Protein AF-A0A1D7QRP4-F1 (afdb_monomer_lite)

Secondary structure (DSSP, 8-state):
----HHHHHHHHHHHHHHHHHHHHH-S-HHHHHHHHHHHHHH-TTTHHHHHHHHHHHHHH-HHHHHHHHHHHHHTT--SHHHHHHHHHHHHHHHHHHHHHHHHHHHHHHHHTT-------S---S-S-----

Structure (mmCIF, N/CA/C/O backbone):
data_AF-A0A1D7QRP4-F1
#
_entry.id   AF-A0A1D7QRP4-F1
#
loop_
_atom_site.group_PDB
_atom_site.id
_atom_site.type_symbol
_atom_site.label_atom_id
_atom_site.label_alt_id
_atom_site.label_comp_id
_atom_site.label_asym_id
_atom_site.label_entity_id
_atom_site.label_seq_id
_atom_site.pdbx_PDB_ins_code
_atom_site.Cartn_x
_atom_site.Cartn_y
_atom_site.Cartn_z
_atom_site.occupancy
_atom_site.B_iso_or_equiv
_atom_site.auth_seq_id
_atom_site.auth_comp_id
_atom_site.auth_asym_id
_atom_site.auth_atom_id
_atom_site.pdbx_PDB_model_num
ATOM 1 N N . MET A 1 1 ? 16.173 10.471 -30.739 1.00 37.78 1 MET A N 1
ATOM 2 C CA . MET A 1 1 ? 16.183 10.363 -29.263 1.00 37.78 1 MET A CA 1
ATOM 3 C C . MET A 1 1 ? 17.217 9.322 -28.869 1.00 37.78 1 MET A C 1
ATOM 5 O O . MET A 1 1 ? 16.931 8.134 -28.926 1.00 37.78 1 MET A O 1
ATOM 9 N N . VAL A 1 2 ? 18.435 9.760 -28.558 1.00 44.88 2 VAL A N 1
ATOM 10 C CA . VAL A 1 2 ? 19.474 8.893 -27.989 1.00 44.88 2 VAL A CA 1
ATOM 11 C C . VAL A 1 2 ? 19.170 8.751 -26.503 1.00 44.88 2 VAL A C 1
ATOM 13 O O . VAL A 1 2 ? 19.207 9.725 -25.760 1.00 44.88 2 VAL A O 1
ATOM 16 N N . ILE A 1 3 ? 18.743 7.559 -26.096 1.00 52.41 3 ILE A N 1
ATOM 17 C CA . ILE A 1 3 ? 18.553 7.229 -24.685 1.00 52.41 3 ILE A CA 1
ATOM 18 C C . ILE A 1 3 ? 19.938 6.850 -24.169 1.00 52.41 3 ILE A C 1
ATOM 20 O O . ILE A 1 3 ? 20.453 5.792 -24.525 1.00 52.41 3 ILE A O 1
ATOM 24 N N . ASP A 1 4 ? 20.537 7.736 -23.381 1.00 53.53 4 ASP A N 1
ATOM 25 C CA . ASP A 1 4 ? 21.878 7.562 -22.832 1.00 53.5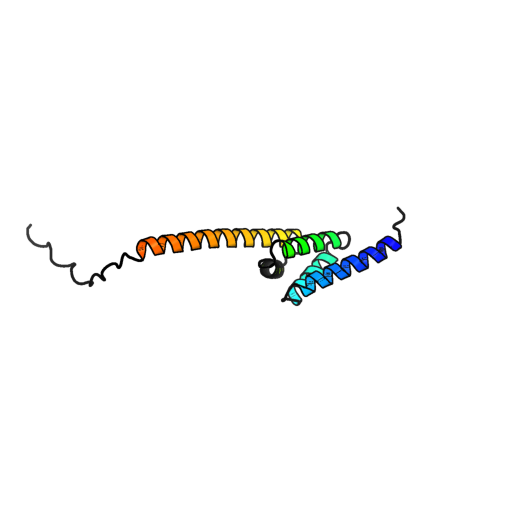3 4 ASP A CA 1
ATOM 26 C C . ASP A 1 4 ? 21.979 6.260 -22.005 1.00 53.53 4 ASP A C 1
ATOM 28 O O . ASP A 1 4 ? 21.134 6.017 -21.130 1.00 53.53 4 ASP A O 1
ATOM 32 N N . PRO A 1 5 ? 22.977 5.393 -22.255 1.00 56.97 5 PRO A N 1
ATOM 33 C CA . PRO A 1 5 ? 23.137 4.130 -21.534 1.00 56.97 5 PRO A CA 1
ATOM 34 C C . PRO A 1 5 ? 23.405 4.336 -20.034 1.00 56.97 5 PRO A C 1
ATOM 36 O O . PRO A 1 5 ? 22.960 3.521 -19.223 1.00 56.97 5 PRO A O 1
ATOM 39 N N . ASP A 1 6 ? 24.021 5.457 -19.649 1.00 57.16 6 ASP A N 1
ATOM 40 C CA . ASP A 1 6 ? 24.245 5.841 -18.248 1.00 57.16 6 ASP A CA 1
ATOM 41 C C . ASP A 1 6 ? 22.921 6.028 -17.481 1.00 57.16 6 ASP A C 1
ATOM 43 O O . ASP A 1 6 ? 22.737 5.558 -16.351 1.00 57.16 6 ASP A O 1
ATOM 47 N N . HIS A 1 7 ? 21.919 6.595 -18.159 1.00 55.47 7 HIS A N 1
ATOM 48 C CA . HIS A 1 7 ? 20.591 6.806 -17.594 1.00 55.47 7 HIS A CA 1
ATOM 49 C C . HIS A 1 7 ? 19.894 5.484 -17.246 1.00 55.47 7 HIS A C 1
ATOM 51 O O . HIS A 1 7 ? 19.147 5.411 -16.269 1.00 55.47 7 HIS A O 1
ATOM 57 N N . ARG A 1 8 ? 20.154 4.414 -18.010 1.00 57.66 8 ARG A N 1
ATOM 58 C CA . ARG A 1 8 ? 19.586 3.082 -17.751 1.00 57.66 8 ARG A CA 1
ATOM 59 C C . ARG A 1 8 ? 20.194 2.416 -16.517 1.00 57.66 8 ARG A C 1
ATOM 61 O O . ARG A 1 8 ? 19.459 1.756 -15.783 1.00 57.66 8 ARG A O 1
ATOM 68 N N . ILE A 1 9 ? 21.492 2.592 -16.273 1.00 61.69 9 ILE A N 1
ATOM 69 C CA . ILE A 1 9 ? 22.190 1.980 -15.130 1.00 61.69 9 ILE A CA 1
ATOM 70 C C . ILE A 1 9 ? 21.735 2.643 -13.826 1.00 61.69 9 ILE A C 1
ATOM 72 O O . ILE A 1 9 ? 21.286 1.962 -12.902 1.00 61.69 9 ILE A O 1
ATOM 76 N N . LYS A 1 10 ? 21.720 3.980 -13.787 1.00 61.47 10 LYS A N 1
ATOM 77 C CA . LYS A 1 10 ? 21.300 4.749 -12.605 1.00 61.47 10 LYS A CA 1
ATOM 78 C C . LYS A 1 10 ? 19.847 4.482 -12.204 1.00 61.47 10 LYS A C 1
ATOM 80 O O . LYS A 1 10 ? 19.522 4.479 -11.015 1.00 61.47 10 LYS A O 1
ATOM 85 N N . ASN A 1 11 ? 18.963 4.249 -13.177 1.00 62.47 11 ASN A N 1
ATOM 86 C CA . ASN A 1 11 ? 17.553 3.975 -12.899 1.00 62.47 11 ASN A CA 1
ATOM 87 C C . ASN A 1 11 ? 17.330 2.572 -12.312 1.00 62.47 11 ASN A C 1
ATOM 89 O O . ASN A 1 11 ? 16.445 2.407 -11.474 1.00 62.47 11 ASN A O 1
ATOM 93 N N . ARG A 1 12 ? 18.151 1.577 -12.689 1.00 68.69 12 ARG A N 1
ATOM 94 C CA . ARG A 1 12 ? 18.086 0.231 -12.095 1.00 68.69 12 ARG A CA 1
ATOM 95 C C . ARG A 1 12 ? 18.494 0.237 -10.626 1.00 68.69 12 ARG A C 1
ATOM 97 O O . ARG A 1 12 ? 17.744 -0.291 -9.817 1.00 68.69 12 ARG A O 1
ATOM 104 N N . SER A 1 13 ? 19.602 0.890 -10.268 1.00 76.31 13 SER A N 1
ATOM 105 C CA . SER A 1 13 ? 20.054 0.958 -8.868 1.00 76.31 13 SER A CA 1
ATOM 106 C C . SER A 1 13 ? 19.069 1.705 -7.963 1.00 76.31 13 SER A C 1
ATOM 108 O O . SER A 1 13 ? 18.863 1.314 -6.820 1.00 76.31 13 SER A O 1
ATOM 110 N N . LYS A 1 14 ? 18.412 2.756 -8.475 1.00 80.56 14 LYS A N 1
ATOM 111 C CA . LYS A 1 14 ? 17.361 3.472 -7.732 1.00 80.56 14 LYS A CA 1
ATOM 112 C C . LYS A 1 14 ? 16.106 2.630 -7.527 1.00 80.56 14 LYS A C 1
ATOM 114 O O . LYS A 1 14 ? 15.527 2.670 -6.448 1.00 80.56 14 LYS A O 1
ATOM 119 N N . ARG A 1 15 ? 15.677 1.900 -8.562 1.00 86.75 15 ARG A N 1
ATOM 120 C CA . ARG A 1 15 ? 14.540 0.977 -8.471 1.00 86.75 15 ARG A CA 1
ATOM 121 C C . ARG A 1 15 ? 14.800 -0.085 -7.413 1.00 86.75 15 ARG A C 1
ATOM 123 O O . ARG A 1 15 ? 13.960 -0.286 -6.554 1.00 86.75 15 ARG A O 1
ATOM 130 N N . ASP A 1 16 ? 15.958 -0.728 -7.497 1.00 87.06 16 ASP A N 1
ATOM 131 C CA . ASP A 1 16 ? 16.343 -1.829 -6.617 1.00 87.06 16 ASP A CA 1
ATOM 132 C C . ASP A 1 16 ? 16.411 -1.382 -5.150 1.00 8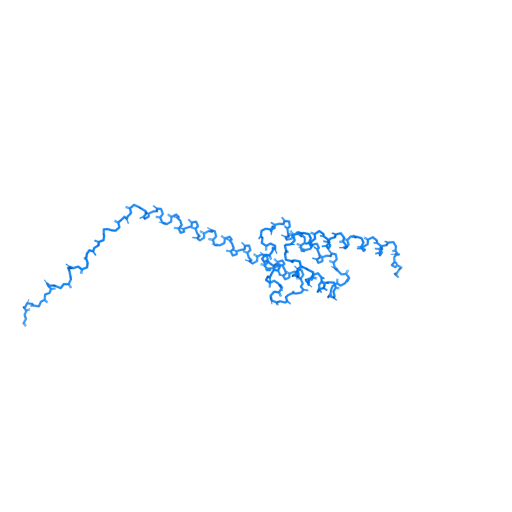7.06 16 ASP A C 1
ATOM 134 O O . ASP A 1 16 ? 15.837 -2.024 -4.277 1.00 87.06 16 ASP A O 1
ATOM 138 N N . GLY A 1 17 ? 16.990 -0.201 -4.899 1.00 89.62 17 GLY A N 1
ATOM 139 C CA . GLY A 1 17 ? 16.987 0.409 -3.570 1.00 89.62 17 GLY A CA 1
ATOM 140 C C . GLY A 1 17 ? 15.575 0.663 -3.034 1.00 89.62 17 GLY A C 1
ATOM 141 O O . GLY A 1 17 ? 15.288 0.304 -1.897 1.00 89.62 17 GLY A O 1
ATOM 142 N N . LEU A 1 18 ? 14.677 1.216 -3.859 1.00 90.38 18 LEU A N 1
ATOM 143 C CA . LEU A 1 18 ? 13.285 1.448 -3.459 1.00 90.38 18 LEU A CA 1
ATOM 144 C C . LEU A 1 18 ? 12.535 0.145 -3.181 1.00 90.38 18 LEU A C 1
ATOM 146 O O . LEU A 1 18 ? 11.812 0.078 -2.197 1.00 90.38 18 LEU A O 1
ATOM 150 N N . ILE A 1 19 ? 12.702 -0.872 -4.031 1.00 91.50 19 ILE A N 1
ATOM 151 C CA . ILE A 1 19 ? 12.091 -2.192 -3.832 1.00 91.50 19 ILE A CA 1
ATOM 152 C C . ILE A 1 19 ? 12.542 -2.760 -2.492 1.00 91.50 19 ILE A C 1
ATOM 154 O O . ILE A 1 19 ? 11.698 -3.112 -1.681 1.00 91.50 19 ILE A O 1
ATOM 158 N N . ARG A 1 20 ? 13.849 -2.748 -2.217 1.00 91.50 20 ARG A N 1
ATOM 159 C CA . ARG A 1 20 ? 14.392 -3.289 -0.973 1.00 91.50 20 ARG A CA 1
ATOM 160 C C . ARG A 1 20 ? 13.897 -2.543 0.266 1.00 91.50 20 ARG A C 1
ATOM 162 O O . ARG A 1 20 ? 13.556 -3.190 1.245 1.00 91.50 20 ARG A O 1
ATOM 169 N N . GLU A 1 21 ? 13.836 -1.211 0.231 1.00 92.00 21 GLU A N 1
ATOM 170 C CA . GLU A 1 21 ? 13.265 -0.415 1.332 1.00 92.00 21 GLU A CA 1
ATOM 171 C C . GLU A 1 21 ? 11.781 -0.734 1.562 1.00 92.00 21 GLU A C 1
ATOM 173 O O . GLU A 1 21 ? 11.332 -0.822 2.702 1.00 92.00 21 GLU A O 1
ATOM 178 N N . ILE A 1 22 ? 11.018 -0.895 0.478 1.00 92.06 22 ILE A N 1
ATOM 179 C CA . ILE A 1 22 ? 9.594 -1.229 0.543 1.00 92.06 22 ILE A CA 1
ATOM 180 C C . ILE A 1 22 ? 9.420 -2.633 1.113 1.00 92.06 22 ILE A C 1
ATOM 182 O O . ILE A 1 22 ? 8.674 -2.806 2.069 1.00 92.06 22 ILE A O 1
ATOM 186 N N . GLU A 1 23 ? 10.135 -3.620 0.581 1.00 92.88 23 GLU A N 1
ATOM 187 C CA . GLU A 1 23 ? 10.079 -4.993 1.070 1.00 92.88 23 GLU A CA 1
ATOM 188 C C . GLU A 1 23 ? 10.504 -5.098 2.529 1.00 92.88 23 GLU A C 1
ATOM 190 O O . GLU A 1 23 ? 9.859 -5.834 3.260 1.00 92.88 23 GLU A O 1
ATOM 195 N N . ASP A 1 24 ? 11.539 -4.379 2.974 1.00 91.75 24 ASP A N 1
ATOM 196 C CA . ASP A 1 24 ? 12.027 -4.413 4.360 1.00 91.75 24 ASP A CA 1
ATOM 197 C C . ASP A 1 24 ? 10.973 -3.930 5.365 1.00 91.75 24 ASP A C 1
ATOM 199 O O . ASP A 1 24 ? 10.759 -4.585 6.383 1.00 91.75 24 ASP A O 1
ATOM 203 N N . PHE A 1 25 ? 10.251 -2.861 5.024 1.00 92.06 25 PHE A N 1
ATOM 204 C CA . PHE A 1 25 ? 9.229 -2.258 5.877 1.00 92.06 25 PHE A CA 1
ATOM 205 C C . PHE A 1 25 ? 8.037 -3.181 6.170 1.00 92.06 25 PHE A C 1
ATOM 207 O O . PHE A 1 25 ? 7.511 -3.154 7.280 1.00 92.06 25 PHE A O 1
ATOM 214 N N . PHE A 1 26 ? 7.583 -3.975 5.195 1.00 91.94 26 PHE A N 1
ATOM 215 C CA . PHE A 1 26 ? 6.404 -4.830 5.375 1.00 91.94 26 PHE A CA 1
ATOM 216 C C . PHE A 1 26 ? 6.759 -6.163 6.022 1.00 91.94 26 PHE A C 1
ATOM 218 O O . PHE A 1 26 ? 7.727 -6.816 5.630 1.00 91.94 26 PHE A O 1
ATOM 225 N N . SER A 1 27 ? 5.930 -6.626 6.956 1.00 91.38 27 SER A N 1
ATOM 226 C CA . SER A 1 27 ? 6.089 -7.960 7.545 1.00 91.38 27 SER A CA 1
ATOM 227 C C . SER A 1 27 ? 5.657 -9.050 6.562 1.00 91.38 27 SER A C 1
ATOM 229 O O . SER A 1 27 ? 6.296 -10.097 6.456 1.00 91.38 27 SER A O 1
ATOM 231 N N . ASP A 1 28 ? 4.591 -8.784 5.804 1.00 90.62 28 ASP A N 1
ATOM 232 C CA . ASP A 1 28 ? 4.019 -9.712 4.830 1.00 90.62 28 ASP A CA 1
ATOM 233 C C . ASP A 1 28 ? 4.801 -9.682 3.505 1.00 90.62 28 ASP A C 1
ATOM 235 O O . ASP A 1 28 ? 4.463 -8.971 2.552 1.00 90.62 28 ASP A O 1
ATOM 239 N N . LYS A 1 29 ? 5.907 -10.440 3.475 1.00 91.56 29 LYS A N 1
ATOM 240 C CA . LYS A 1 29 ? 6.814 -10.500 2.318 1.00 91.56 29 LYS A CA 1
ATOM 241 C C . LYS A 1 29 ? 6.122 -11.039 1.059 1.00 91.56 29 LYS A C 1
ATOM 243 O O . LYS A 1 29 ? 6.424 -10.589 -0.040 1.00 91.56 29 LYS A O 1
ATOM 248 N N . GLU A 1 30 ? 5.163 -11.956 1.195 1.00 92.19 30 GLU A N 1
ATOM 249 C CA . GLU A 1 30 ? 4.431 -12.496 0.044 1.00 92.19 30 GLU A CA 1
ATOM 250 C C . GLU A 1 30 ? 3.582 -11.411 -0.632 1.00 92.19 30 GLU A C 1
ATOM 252 O O . GLU A 1 30 ? 3.685 -11.210 -1.848 1.00 92.19 30 GLU A O 1
ATOM 257 N N . ALA A 1 31 ? 2.787 -10.673 0.150 1.00 91.38 31 ALA A N 1
ATOM 258 C CA . ALA A 1 31 ? 1.917 -9.631 -0.380 1.00 91.38 31 ALA A CA 1
ATOM 259 C C . ALA A 1 31 ? 2.712 -8.494 -1.041 1.00 91.38 31 ALA A C 1
ATOM 261 O O . ALA A 1 31 ? 2.363 -8.058 -2.145 1.00 91.38 31 ALA A O 1
ATOM 262 N N . VAL A 1 32 ? 3.804 -8.037 -0.413 1.00 93.69 32 VAL A N 1
ATOM 263 C CA . VAL A 1 32 ? 4.638 -6.955 -0.966 1.00 93.69 32 VAL A CA 1
ATOM 264 C C . VAL A 1 32 ? 5.357 -7.396 -2.237 1.00 93.69 32 VAL A C 1
ATOM 266 O O . VAL A 1 32 ? 5.290 -6.684 -3.242 1.00 93.69 32 VAL A O 1
ATOM 269 N N . THR A 1 33 ? 5.969 -8.584 -2.256 1.00 93.62 33 THR A N 1
ATOM 270 C CA . THR A 1 33 ? 6.656 -9.085 -3.450 1.00 93.62 33 THR A CA 1
ATOM 271 C C . THR A 1 33 ? 5.656 -9.299 -4.588 1.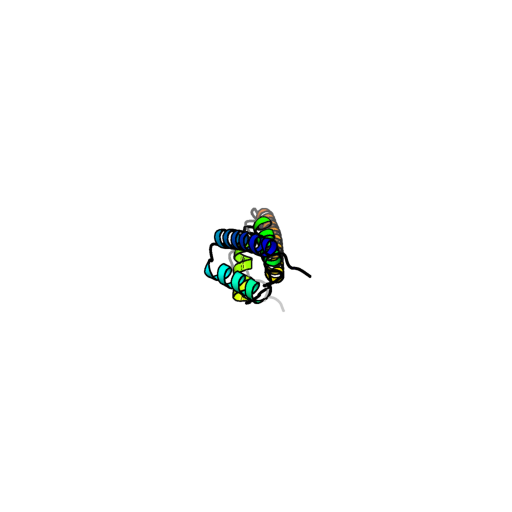00 93.62 33 THR A C 1
ATOM 273 O O . THR A 1 33 ? 5.933 -8.909 -5.726 1.00 93.62 33 THR A O 1
ATOM 276 N N . TRP A 1 34 ? 4.461 -9.840 -4.315 1.00 94.62 34 TRP A N 1
ATOM 277 C CA . TRP A 1 34 ? 3.398 -9.952 -5.321 1.00 94.62 34 TRP A CA 1
ATOM 278 C C . TRP A 1 34 ? 3.018 -8.584 -5.896 1.00 94.62 34 TRP A C 1
ATOM 280 O O . TRP A 1 34 ? 2.947 -8.422 -7.118 1.00 94.62 34 TRP A O 1
ATOM 290 N N . PHE A 1 35 ? 2.808 -7.590 -5.032 1.00 93.56 35 PHE A N 1
ATOM 291 C CA . PHE A 1 35 ? 2.372 -6.263 -5.449 1.00 93.56 35 PHE A CA 1
ATOM 292 C C . PHE A 1 35 ? 3.443 -5.549 -6.281 1.00 93.56 35 PHE A C 1
ATOM 294 O O . PHE A 1 35 ? 3.137 -5.029 -7.355 1.00 93.56 35 PHE A O 1
ATOM 301 N N . ILE A 1 36 ? 4.712 -5.607 -5.864 1.00 92.81 36 ILE A N 1
ATOM 302 C CA . ILE A 1 36 ? 5.842 -5.054 -6.625 1.00 92.81 36 ILE A CA 1
ATOM 303 C C . ILE A 1 36 ? 5.933 -5.710 -8.005 1.00 92.81 36 ILE A C 1
ATOM 305 O O . ILE A 1 36 ? 6.002 -4.999 -9.007 1.00 92.81 36 ILE A O 1
ATOM 309 N N . ASN A 1 37 ? 5.831 -7.041 -8.091 1.00 92.62 37 ASN A N 1
ATOM 310 C CA . ASN A 1 37 ? 5.834 -7.748 -9.375 1.00 92.62 37 ASN A CA 1
ATOM 311 C C . ASN A 1 37 ? 4.685 -7.293 -10.290 1.00 92.62 37 ASN A C 1
ATOM 313 O O . ASN A 1 37 ? 4.875 -7.117 -11.497 1.00 92.62 37 ASN A O 1
ATOM 317 N N . LYS A 1 38 ? 3.489 -7.057 -9.735 1.00 93.31 38 LYS A N 1
ATOM 318 C CA . LYS A 1 38 ? 2.356 -6.519 -10.503 1.00 93.31 38 LYS A CA 1
ATOM 319 C C . LYS A 1 38 ? 2.613 -5.098 -10.995 1.00 93.31 38 LYS A C 1
ATOM 321 O O . LYS A 1 38 ? 2.314 -4.809 -12.156 1.00 93.31 38 LYS A O 1
ATOM 326 N N . LEU A 1 39 ? 3.203 -4.238 -10.167 1.00 91.31 39 LEU A N 1
ATOM 327 C CA . LEU A 1 39 ? 3.582 -2.885 -10.569 1.00 91.31 39 LEU A CA 1
ATOM 328 C C . LEU A 1 39 ? 4.664 -2.898 -11.654 1.00 91.31 39 LEU A C 1
ATOM 330 O O . LEU A 1 39 ? 4.559 -2.139 -12.614 1.00 91.31 39 LEU A O 1
ATOM 334 N N . GLU A 1 40 ? 5.669 -3.771 -11.553 1.00 89.88 40 GLU A N 1
ATOM 335 C CA . GLU A 1 40 ? 6.720 -3.901 -12.569 1.00 89.88 40 GLU A CA 1
ATOM 336 C C . GLU A 1 40 ? 6.160 -4.372 -13.912 1.00 89.88 40 GLU A C 1
ATOM 338 O O . GLU A 1 40 ? 6.486 -3.796 -14.955 1.00 89.88 40 GLU A O 1
ATOM 343 N N . ALA A 1 41 ? 5.281 -5.377 -13.888 1.00 89.62 41 ALA A N 1
ATOM 344 C CA . ALA A 1 41 ? 4.653 -5.916 -15.088 1.00 89.62 41 ALA A CA 1
ATOM 345 C C . ALA A 1 41 ? 3.748 -4.883 -15.778 1.00 89.62 41 ALA A C 1
ATOM 347 O O . ALA A 1 41 ? 3.755 -4.770 -17.004 1.00 89.62 41 ALA A O 1
ATOM 348 N N . ARG A 1 42 ? 2.978 -4.111 -15.000 1.00 89.12 42 ARG A N 1
ATOM 349 C CA . ARG A 1 42 ? 1.996 -3.155 -15.531 1.00 89.12 42 ARG A CA 1
ATOM 350 C C . ARG A 1 42 ? 2.603 -1.799 -15.888 1.00 89.12 42 ARG A C 1
ATOM 352 O O . ARG A 1 42 ? 2.215 -1.195 -16.885 1.00 89.12 42 ARG A O 1
ATOM 359 N N . TYR A 1 43 ? 3.562 -1.326 -15.096 1.00 88.44 43 TYR A N 1
ATOM 360 C CA . TYR A 1 43 ? 4.113 0.028 -15.166 1.00 88.44 43 TYR A CA 1
ATOM 361 C C . TYR A 1 43 ? 5.639 0.042 -15.301 1.00 88.44 43 TYR A C 1
ATOM 363 O O . TYR A 1 43 ? 6.296 0.903 -14.727 1.00 88.44 43 TYR A O 1
ATOM 371 N N . SER A 1 44 ? 6.234 -0.842 -16.107 1.00 83.50 44 SER A N 1
ATOM 372 C CA . SER A 1 44 ? 7.700 -0.933 -16.272 1.00 83.50 44 SER A CA 1
ATOM 373 C C . SER A 1 44 ? 8.401 0.417 -16.544 1.00 83.50 44 SER A C 1
ATOM 375 O O . SER A 1 44 ? 9.463 0.698 -15.990 1.00 83.50 44 SER A O 1
ATOM 377 N N . ARG A 1 45 ? 7.783 1.314 -17.334 1.00 85.19 45 ARG A N 1
ATOM 378 C CA . ARG A 1 45 ? 8.315 2.668 -17.607 1.00 85.19 45 ARG A CA 1
ATOM 379 C C . ARG A 1 45 ? 8.202 3.625 -16.410 1.00 85.19 45 ARG A C 1
ATOM 381 O O . ARG A 1 45 ? 9.056 4.494 -16.256 1.00 85.19 45 ARG A O 1
ATOM 388 N N . TYR A 1 46 ? 7.163 3.478 -15.592 1.00 88.94 46 TYR A N 1
ATOM 389 C CA . TYR A 1 46 ? 6.815 4.386 -14.491 1.00 88.94 46 TYR A CA 1
ATOM 390 C C . TYR A 1 46 ? 6.981 3.735 -13.112 1.00 88.94 46 TYR A C 1
ATOM 392 O O . TYR A 1 46 ? 6.477 4.249 -12.120 1.00 88.94 46 TYR A O 1
ATOM 400 N N . ILE A 1 47 ? 7.717 2.624 -13.026 1.00 89.88 47 ILE A N 1
ATOM 401 C CA . ILE A 1 47 ? 7.848 1.843 -11.795 1.00 89.88 47 ILE A CA 1
ATOM 402 C C . ILE A 1 47 ? 8.402 2.679 -10.640 1.00 89.88 47 ILE A C 1
ATOM 404 O O . ILE A 1 47 ? 7.888 2.616 -9.534 1.00 89.88 47 ILE A O 1
ATOM 408 N N . ILE A 1 48 ? 9.388 3.540 -10.905 1.00 89.88 48 ILE A N 1
ATOM 409 C CA . ILE A 1 48 ? 9.958 4.440 -9.892 1.00 89.88 48 ILE A CA 1
ATOM 410 C C . ILE A 1 48 ? 8.891 5.363 -9.295 1.00 89.88 48 ILE A C 1
ATOM 412 O O . ILE A 1 48 ? 8.918 5.631 -8.099 1.00 89.88 48 ILE A O 1
ATOM 416 N N . ASP A 1 49 ? 7.972 5.865 -10.119 1.00 91.06 49 ASP A N 1
ATOM 417 C CA . ASP A 1 49 ? 6.880 6.725 -9.664 1.00 91.06 49 ASP A CA 1
ATOM 418 C C . ASP A 1 49 ? 5.882 5.934 -8.807 1.00 91.06 49 ASP A C 1
ATOM 420 O O . ASP A 1 49 ? 5.566 6.346 -7.693 1.00 91.06 49 ASP A O 1
ATOM 424 N N . GLN A 1 50 ? 5.499 4.735 -9.253 1.00 93.44 50 GLN A N 1
ATOM 425 C CA . GLN A 1 50 ? 4.613 3.850 -8.491 1.00 93.44 50 GLN A CA 1
ATOM 426 C C . GLN A 1 50 ? 5.205 3.472 -7.123 1.00 93.44 50 GLN A C 1
ATOM 428 O O . GLN A 1 50 ? 4.529 3.590 -6.102 1.00 93.44 50 GLN A O 1
ATOM 433 N N . LEU A 1 51 ? 6.487 3.099 -7.073 1.00 92.38 51 LEU A N 1
ATOM 434 C CA . LEU A 1 51 ? 7.182 2.784 -5.820 1.00 92.38 51 LEU A CA 1
ATOM 435 C C . LEU A 1 51 ? 7.282 4.011 -4.902 1.00 92.38 51 LEU A C 1
ATOM 437 O O . LEU A 1 51 ? 7.139 3.887 -3.689 1.00 92.38 51 LEU A O 1
ATOM 441 N N . LYS A 1 52 ? 7.476 5.215 -5.456 1.00 93.00 52 LYS A N 1
ATOM 442 C CA . LYS A 1 52 ? 7.479 6.456 -4.667 1.00 93.00 52 LYS A CA 1
ATOM 443 C C . LYS A 1 52 ? 6.122 6.762 -4.048 1.00 93.00 52 LYS A C 1
ATOM 445 O O . LYS A 1 52 ? 6.091 7.191 -2.900 1.00 93.00 52 LYS A O 1
ATOM 450 N N . VAL A 1 53 ? 5.025 6.552 -4.777 1.00 93.25 53 VAL A N 1
ATOM 451 C CA . VAL A 1 53 ? 3.668 6.707 -4.225 1.00 93.25 53 VAL A CA 1
ATOM 452 C C . VAL A 1 53 ? 3.479 5.763 -3.040 1.00 93.25 53 VAL A C 1
ATOM 454 O O . VAL A 1 53 ? 3.022 6.191 -1.984 1.00 93.25 53 VAL A O 1
ATOM 457 N N . MET A 1 54 ? 3.916 4.512 -3.187 1.00 92.94 54 MET A N 1
ATOM 458 C CA . MET A 1 54 ? 3.864 3.512 -2.124 1.00 92.94 54 MET A CA 1
ATOM 459 C C . MET A 1 54 ? 4.689 3.940 -0.899 1.00 92.94 54 MET A C 1
ATOM 461 O O . MET A 1 54 ? 4.159 4.019 0.209 1.00 92.94 54 MET A O 1
ATOM 465 N N . LYS A 1 55 ? 5.952 4.333 -1.118 1.00 93.12 55 LYS A N 1
ATOM 466 C CA . LYS A 1 55 ? 6.859 4.836 -0.076 1.00 93.12 55 LYS A CA 1
ATOM 467 C C . LYS A 1 55 ? 6.289 6.050 0.654 1.00 93.12 55 LYS A C 1
ATOM 469 O O . LYS A 1 55 ? 6.440 6.170 1.864 1.00 93.12 55 LYS A O 1
ATOM 474 N N . ARG A 1 56 ? 5.622 6.950 -0.067 1.00 93.12 56 ARG A N 1
ATOM 475 C CA . ARG A 1 56 ? 5.009 8.143 0.517 1.00 93.12 56 ARG A CA 1
ATOM 476 C C . ARG A 1 56 ? 3.936 7.771 1.545 1.00 93.12 56 ARG A C 1
ATOM 478 O O . ARG A 1 56 ? 3.990 8.262 2.664 1.00 93.12 56 ARG A O 1
ATOM 485 N N . VAL A 1 57 ? 3.044 6.844 1.197 1.00 92.12 57 VAL A N 1
ATOM 486 C CA . VAL A 1 57 ? 2.008 6.339 2.114 1.00 92.12 57 VAL A CA 1
ATOM 487 C C . VAL A 1 57 ? 2.628 5.643 3.326 1.00 92.12 57 VAL A C 1
ATOM 489 O O . VAL A 1 57 ? 2.145 5.827 4.434 1.00 92.12 57 VAL A O 1
ATOM 492 N N . MET A 1 58 ? 3.718 4.891 3.145 1.00 91.75 58 MET A N 1
ATOM 493 C CA . MET A 1 58 ? 4.421 4.240 4.261 1.00 91.75 58 MET A CA 1
ATOM 494 C C . MET A 1 58 ? 5.011 5.249 5.256 1.00 91.75 58 MET A C 1
ATOM 496 O O . MET A 1 58 ? 5.017 4.993 6.454 1.00 91.75 58 MET A O 1
ATOM 500 N N . ILE A 1 59 ? 5.492 6.397 4.769 1.00 91.12 59 ILE A N 1
ATOM 501 C CA . ILE A 1 59 ? 6.024 7.476 5.615 1.00 91.12 59 ILE A CA 1
ATOM 502 C C . ILE A 1 59 ? 4.888 8.258 6.287 1.00 91.12 59 ILE A C 1
ATOM 504 O O . ILE A 1 59 ? 4.985 8.574 7.469 1.00 91.12 59 ILE A O 1
ATOM 508 N N . GLU A 1 60 ? 3.828 8.589 5.543 1.00 90.44 60 GLU A N 1
ATOM 509 C CA . GLU A 1 60 ? 2.699 9.383 6.051 1.00 90.44 60 GLU A CA 1
ATOM 510 C C . GLU A 1 60 ? 1.822 8.576 7.029 1.00 90.44 60 GLU A C 1
ATOM 512 O O . GLU A 1 60 ? 1.335 9.126 8.015 1.00 90.44 60 GLU A O 1
ATOM 517 N N . HIS A 1 61 ? 1.654 7.271 6.794 1.00 89.88 61 HIS A N 1
ATOM 518 C CA . HIS A 1 61 ? 0.750 6.397 7.546 1.00 89.88 61 HIS A CA 1
ATOM 519 C C . HIS A 1 61 ? 1.359 5.004 7.808 1.00 89.88 61 HIS A C 1
ATOM 521 O O . HIS A 1 61 ? 0.842 3.995 7.315 1.00 89.88 61 HIS A O 1
ATOM 527 N N . PRO A 1 62 ? 2.435 4.899 8.611 1.00 87.44 62 PRO A N 1
ATOM 528 C CA . PRO A 1 62 ? 3.152 3.637 8.802 1.00 87.44 62 PRO A CA 1
ATOM 529 C C . PRO A 1 62 ? 2.294 2.528 9.427 1.00 87.44 62 PRO A C 1
ATOM 531 O O . PRO A 1 62 ? 2.463 1.361 9.094 1.00 87.44 62 PRO A O 1
ATOM 534 N N . THR A 1 63 ? 1.339 2.878 10.291 1.00 87.50 63 THR A N 1
ATOM 535 C CA . THR A 1 63 ? 0.440 1.919 10.957 1.00 87.50 63 THR A CA 1
ATOM 536 C C . THR A 1 63 ? -0.641 1.352 10.037 1.00 87.50 63 THR A C 1
ATOM 538 O O . THR A 1 63 ? -1.153 0.269 10.294 1.00 87.50 63 THR A O 1
ATOM 541 N N . ILE A 1 64 ? -1.000 2.080 8.976 1.00 91.94 64 ILE A N 1
ATOM 542 C CA . ILE A 1 64 ? -2.072 1.714 8.036 1.00 91.94 64 ILE A CA 1
ATOM 543 C C . ILE A 1 64 ? -1.499 1.045 6.789 1.00 91.94 64 ILE A C 1
ATOM 545 O O . ILE A 1 64 ? -2.184 0.262 6.137 1.00 91.94 64 ILE A O 1
ATOM 549 N N . ALA A 1 65 ? -0.241 1.339 6.459 1.00 92.00 65 ALA A N 1
ATOM 550 C CA . ALA A 1 65 ? 0.429 0.824 5.276 1.00 92.00 65 ALA A CA 1
ATOM 551 C C . ALA A 1 65 ? 0.302 -0.705 5.145 1.00 92.00 65 ALA A C 1
ATOM 553 O O . ALA A 1 65 ? -0.006 -1.202 4.062 1.00 92.00 65 ALA A O 1
ATOM 554 N N . GLU A 1 66 ? 0.493 -1.452 6.236 1.00 92.44 66 GLU A N 1
ATOM 555 C CA . GLU A 1 66 ? 0.414 -2.919 6.215 1.00 92.44 66 GLU A CA 1
ATOM 556 C C . GLU A 1 66 ? -1.013 -3.431 5.949 1.00 92.44 66 GLU A C 1
ATOM 558 O O . GLU A 1 66 ? -1.207 -4.307 5.104 1.00 92.44 66 GLU A O 1
ATOM 563 N N . ASP A 1 67 ? -2.025 -2.829 6.580 1.00 92.12 67 ASP A N 1
ATOM 564 C CA . ASP A 1 67 ? -3.432 -3.172 6.333 1.00 92.12 67 ASP A CA 1
ATOM 565 C C . ASP A 1 67 ? -3.843 -2.837 4.891 1.00 92.12 67 ASP A C 1
ATOM 567 O O . ASP A 1 67 ? -4.462 -3.645 4.193 1.00 92.12 67 ASP A O 1
ATOM 571 N N . ALA A 1 68 ? -3.394 -1.682 4.393 1.00 93.69 68 ALA A N 1
ATOM 572 C CA . ALA A 1 68 ? -3.621 -1.271 3.017 1.00 93.69 68 ALA A CA 1
ATOM 573 C C . ALA A 1 68 ? -2.991 -2.251 2.018 1.00 93.69 68 ALA A C 1
ATOM 575 O O . ALA A 1 68 ? -3.637 -2.595 1.026 1.00 93.69 68 ALA A O 1
ATOM 576 N N . LEU A 1 69 ? -1.773 -2.744 2.285 1.00 94.25 69 LEU A N 1
ATOM 577 C CA . LEU A 1 69 ? -1.097 -3.733 1.442 1.00 94.25 69 LEU A CA 1
ATOM 578 C C . LEU A 1 69 ? -1.897 -5.040 1.389 1.00 94.25 69 LEU A C 1
ATOM 580 O O . LEU A 1 69 ? -2.127 -5.600 0.314 1.00 94.25 69 LEU A O 1
ATOM 584 N N . ARG A 1 70 ? -2.366 -5.510 2.545 1.00 93.50 70 ARG A N 1
ATOM 585 C CA . ARG A 1 70 ? -3.161 -6.735 2.637 1.00 93.50 70 ARG A CA 1
ATOM 586 C C . ARG A 1 70 ? -4.488 -6.606 1.894 1.00 93.50 70 ARG A C 1
ATOM 588 O O . ARG A 1 70 ? -4.892 -7.522 1.181 1.00 93.50 70 ARG A O 1
ATOM 595 N N . LYS A 1 71 ? -5.135 -5.447 1.993 1.00 93.19 71 LYS A N 1
ATOM 596 C CA . LYS A 1 71 ? -6.414 -5.170 1.334 1.00 93.19 71 LYS A CA 1
ATOM 597 C C . LYS A 1 71 ? -6.266 -5.052 -0.186 1.00 93.19 71 LYS A C 1
ATOM 599 O O . LYS A 1 71 ? -7.081 -5.618 -0.910 1.00 93.19 71 LYS A O 1
ATOM 604 N N . VAL A 1 72 ? -5.200 -4.424 -0.701 1.00 93.56 72 VAL A N 1
ATOM 605 C CA . VAL A 1 72 ? -4.930 -4.454 -2.156 1.00 93.56 72 VAL A CA 1
ATOM 606 C C . VAL A 1 72 ? -4.560 -5.848 -2.657 1.00 93.56 72 VAL A C 1
ATOM 608 O O . VAL A 1 72 ? -4.923 -6.199 -3.780 1.00 93.56 72 VAL A O 1
ATOM 611 N N . TYR A 1 73 ? -3.881 -6.657 -1.840 1.00 93.19 73 TYR A N 1
ATOM 612 C CA . TYR A 1 73 ? -3.552 -8.043 -2.174 1.00 93.19 73 TYR A CA 1
ATOM 613 C C . TYR A 1 73 ? -4.796 -8.937 -2.264 1.00 93.19 73 TYR A C 1
ATOM 615 O O . TYR A 1 73 ? -4.903 -9.748 -3.192 1.00 93.19 73 TYR A O 1
ATOM 623 N N . ASP A 1 74 ? -5.736 -8.776 -1.333 1.00 92.12 74 ASP A N 1
ATOM 624 C CA . ASP A 1 74 ? -7.003 -9.511 -1.295 1.00 92.12 74 ASP A CA 1
ATOM 625 C C . ASP A 1 74 ? -7.908 -9.126 -2.475 1.00 92.12 74 ASP A C 1
ATOM 627 O O . ASP A 1 74 ? -8.317 -9.976 -3.266 1.00 92.12 74 ASP A O 1
ATOM 631 N N . LEU A 1 75 ? -8.080 -7.818 -2.695 1.00 91.75 75 LEU A N 1
ATOM 632 C CA . LEU A 1 75 ? -8.887 -7.260 -3.785 1.00 91.75 75 LEU A CA 1
ATOM 633 C C . LEU A 1 75 ? -8.216 -7.358 -5.166 1.00 91.75 75 LEU A C 1
ATOM 635 O O . LEU A 1 75 ? -8.787 -6.931 -6.170 1.00 91.75 75 LEU A O 1
ATOM 639 N N . LYS A 1 76 ? -6.991 -7.894 -5.227 1.00 91.00 76 LYS A N 1
ATOM 640 C CA . LYS A 1 76 ? -6.162 -7.995 -6.438 1.00 91.00 76 LYS A CA 1
ATOM 641 C C . LYS A 1 76 ? -6.013 -6.659 -7.180 1.00 91.00 76 LYS A C 1
ATOM 643 O O . LYS A 1 76 ? -5.937 -6.625 -8.411 1.00 91.00 76 LYS A O 1
ATOM 648 N N . LEU A 1 77 ? -5.922 -5.559 -6.434 1.00 91.62 77 LEU A N 1
ATOM 649 C CA . LEU A 1 77 ? -5.648 -4.227 -6.970 1.00 91.62 77 LEU A CA 1
ATOM 650 C C . LEU A 1 77 ? -4.171 -4.140 -7.370 1.00 91.62 77 LEU A C 1
ATOM 652 O O . LEU A 1 77 ? -3.303 -4.736 -6.736 1.00 91.62 77 LEU A O 1
ATOM 656 N N . THR A 1 78 ? -3.871 -3.449 -8.470 1.00 89.44 78 THR A N 1
ATOM 657 C CA . THR A 1 78 ? -2.551 -3.542 -9.133 1.00 89.44 78 THR A CA 1
ATOM 658 C C . THR A 1 78 ? -1.982 -2.187 -9.546 1.00 89.44 78 THR A C 1
ATOM 660 O O . THR A 1 78 ? -1.233 -2.102 -10.521 1.00 89.44 78 THR A O 1
ATOM 663 N N . SER A 1 79 ? -2.320 -1.128 -8.810 1.00 90.50 79 SER A N 1
ATOM 664 C CA . SER A 1 79 ? -1.772 0.215 -9.034 1.00 90.50 79 SER A CA 1
ATOM 665 C C . SER A 1 79 ? -1.426 0.885 -7.704 1.00 90.50 79 SER A C 1
ATOM 667 O O . SER A 1 79 ? -2.133 0.721 -6.712 1.00 90.50 79 SER A O 1
ATOM 669 N N . ALA A 1 80 ? -0.366 1.698 -7.671 1.00 90.75 80 ALA A N 1
ATOM 670 C CA . ALA A 1 80 ? 0.029 2.396 -6.443 1.00 90.75 80 ALA A CA 1
ATOM 671 C C . ALA A 1 80 ? -1.005 3.449 -6.004 1.00 90.75 80 ALA A C 1
ATOM 673 O O . ALA A 1 80 ? -1.115 3.760 -4.820 1.00 90.75 80 ALA A O 1
ATOM 674 N N . ASN A 1 81 ? -1.794 3.970 -6.950 1.00 91.25 81 ASN A N 1
ATOM 675 C CA . ASN A 1 81 ? -2.929 4.841 -6.647 1.00 91.25 81 ASN A CA 1
ATOM 676 C C . ASN A 1 81 ? -4.034 4.106 -5.885 1.00 91.25 81 ASN A C 1
ATOM 678 O O . ASN A 1 81 ? -4.552 4.675 -4.933 1.00 91.25 81 ASN A O 1
ATOM 682 N N . ASP A 1 82 ? -4.349 2.863 -6.266 1.00 92.31 82 ASP A N 1
ATOM 683 C CA . ASP A 1 82 ? -5.320 2.035 -5.543 1.00 92.31 82 ASP A CA 1
ATOM 684 C C . ASP A 1 82 ? -4.845 1.790 -4.108 1.00 92.31 82 ASP A C 1
ATOM 686 O O . ASP A 1 82 ? -5.600 1.966 -3.161 1.00 92.31 82 ASP A O 1
ATOM 690 N N . TYR A 1 83 ? -3.558 1.474 -3.931 1.00 93.88 83 TYR A N 1
ATOM 691 C CA . TYR A 1 83 ? -2.958 1.335 -2.602 1.00 93.88 83 TYR A CA 1
ATOM 692 C C . TYR A 1 83 ? -3.080 2.610 -1.761 1.00 93.88 83 TYR A C 1
ATOM 694 O O . TYR A 1 83 ? -3.483 2.549 -0.600 1.00 93.88 83 TYR A O 1
ATOM 702 N N . ARG A 1 84 ? -2.797 3.777 -2.349 1.00 93.50 84 ARG A N 1
ATOM 703 C CA . ARG A 1 84 ? -2.985 5.061 -1.666 1.00 93.50 84 ARG A CA 1
ATOM 704 C C . ARG A 1 84 ? -4.448 5.300 -1.296 1.00 93.50 84 ARG A C 1
ATOM 706 O O . ARG A 1 84 ? -4.713 5.743 -0.187 1.00 93.50 84 ARG A O 1
ATOM 713 N N . ASP A 1 85 ? -5.380 5.040 -2.205 1.00 93.38 85 ASP A N 1
ATOM 714 C CA . ASP A 1 85 ? -6.810 5.265 -1.975 1.00 93.38 85 ASP A CA 1
ATOM 715 C C . ASP A 1 85 ? -7.361 4.361 -0.863 1.00 93.38 85 ASP A C 1
ATOM 717 O O . ASP A 1 85 ? -8.061 4.824 0.041 1.00 93.38 85 ASP A O 1
ATOM 721 N N . VAL A 1 86 ? -6.938 3.095 -0.854 1.00 93.25 86 VAL A N 1
ATOM 722 C CA . VAL A 1 86 ? -7.238 2.143 0.219 1.00 93.25 86 VAL A CA 1
ATOM 723 C C . VAL A 1 86 ? -6.667 2.624 1.553 1.00 93.25 86 VAL A C 1
ATOM 725 O O . VAL A 1 86 ? -7.392 2.639 2.547 1.00 93.25 86 VAL A O 1
ATOM 728 N N . ALA A 1 87 ? -5.409 3.075 1.588 1.00 93.25 87 ALA A N 1
ATOM 729 C CA . ALA A 1 87 ? -4.801 3.607 2.807 1.00 93.25 87 ALA A CA 1
ATOM 730 C C . ALA A 1 87 ? -5.540 4.850 3.334 1.00 93.25 87 ALA A C 1
ATOM 732 O O . ALA A 1 87 ? -5.804 4.951 4.532 1.00 93.25 87 ALA A O 1
ATOM 733 N N . MET A 1 88 ? -5.934 5.770 2.447 1.00 92.12 88 MET A N 1
ATOM 734 C CA . MET A 1 88 ? -6.721 6.950 2.823 1.00 92.12 88 MET A CA 1
ATOM 735 C C . MET A 1 88 ? -8.100 6.558 3.350 1.00 92.12 88 MET A C 1
ATOM 737 O O . MET A 1 88 ? -8.546 7.103 4.358 1.00 92.12 88 MET A O 1
ATOM 741 N N . SER A 1 89 ? -8.751 5.581 2.718 1.00 91.56 89 SER A N 1
ATOM 742 C CA . SER A 1 89 ? -10.035 5.051 3.179 1.00 91.56 89 SER A CA 1
ATOM 743 C C . SER A 1 89 ? -9.922 4.482 4.595 1.00 91.56 89 SER A C 1
ATOM 745 O O . SER A 1 89 ? -10.689 4.887 5.466 1.00 91.56 89 SER A O 1
ATOM 747 N N . ILE A 1 90 ? -8.907 3.652 4.863 1.00 89.88 90 ILE A N 1
ATOM 748 C CA . ILE A 1 90 ? -8.658 3.094 6.202 1.00 89.88 90 ILE A CA 1
ATOM 749 C C . ILE A 1 90 ? -8.368 4.212 7.213 1.00 89.88 90 ILE A C 1
ATOM 751 O O . ILE A 1 90 ? -8.906 4.194 8.318 1.00 89.88 90 ILE A O 1
ATOM 755 N N . SER A 1 91 ? -7.570 5.220 6.841 1.00 89.62 91 SER A N 1
ATOM 756 C CA . SER A 1 91 ? -7.274 6.363 7.716 1.00 89.62 91 SER A CA 1
ATOM 757 C C . SER A 1 91 ? -8.536 7.131 8.114 1.00 89.62 91 SER A C 1
ATOM 759 O O . SER A 1 91 ? -8.682 7.505 9.276 1.00 89.62 91 SER A O 1
ATOM 761 N N . ILE A 1 92 ? -9.452 7.360 7.170 1.00 87.56 92 ILE A N 1
ATOM 762 C CA . ILE A 1 92 ? -10.730 8.037 7.427 1.00 87.56 92 ILE A CA 1
ATOM 763 C C . ILE A 1 92 ? -11.626 7.171 8.322 1.00 87.56 92 ILE A C 1
ATOM 765 O O . ILE A 1 92 ? -12.303 7.691 9.210 1.00 87.56 92 ILE A O 1
ATOM 769 N N . GLU A 1 93 ? -11.644 5.854 8.109 1.00 85.31 93 GLU A N 1
ATOM 770 C CA . GLU A 1 93 ? -12.392 4.919 8.954 1.00 85.31 93 GLU A CA 1
ATOM 771 C C . GLU A 1 93 ? -11.854 4.894 10.393 1.00 85.31 93 GLU A C 1
ATOM 773 O O . GLU A 1 93 ? -12.649 4.931 11.334 1.00 85.31 93 GLU A O 1
ATOM 778 N N . GLN A 1 94 ? -10.529 4.898 10.578 1.00 82.44 94 GLN A N 1
ATOM 779 C CA . GLN A 1 94 ? -9.897 4.949 11.901 1.00 82.44 94 GLN A CA 1
ATOM 780 C C . GLN A 1 94 ? -10.211 6.255 12.638 1.00 82.44 94 GLN A C 1
ATOM 782 O O . GLN A 1 94 ? -10.596 6.207 13.804 1.00 82.44 94 GLN A O 1
ATOM 787 N N . ASP A 1 95 ? -10.122 7.402 11.959 1.00 78.75 95 ASP A N 1
ATOM 788 C CA . ASP A 1 95 ? -10.455 8.711 12.538 1.00 78.75 95 ASP A CA 1
ATOM 789 C C . ASP A 1 95 ? -11.925 8.776 12.987 1.00 78.75 95 ASP A C 1
ATOM 791 O O . ASP A 1 95 ? -12.236 9.136 14.125 1.00 78.75 95 ASP A O 1
ATOM 795 N N . ARG A 1 96 ? -12.850 8.308 12.138 1.00 75.50 96 ARG A N 1
ATOM 796 C CA . ARG A 1 96 ? -14.279 8.231 12.482 1.00 75.50 96 ARG A CA 1
ATOM 797 C C . ARG A 1 96 ? -14.544 7.315 13.671 1.00 75.50 96 ARG A C 1
ATOM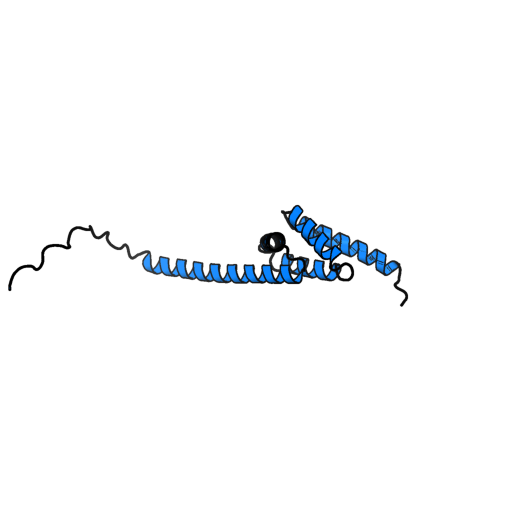 799 O O . ARG A 1 96 ? -15.393 7.635 14.506 1.00 75.50 96 ARG A O 1
ATOM 806 N N . ASN A 1 97 ? -13.855 6.178 13.743 1.00 70.44 97 ASN A N 1
ATOM 807 C CA . ASN A 1 97 ? -14.022 5.232 14.840 1.00 70.44 97 ASN A CA 1
ATOM 808 C C . ASN A 1 97 ? -13.441 5.792 16.149 1.00 70.44 97 ASN A C 1
ATOM 810 O O . ASN A 1 97 ? -14.095 5.691 17.183 1.00 70.44 97 ASN A O 1
ATOM 814 N N . ASP A 1 98 ? -12.297 6.483 16.109 1.00 63.59 98 ASP A N 1
ATOM 815 C CA . ASP A 1 98 ? -11.723 7.177 17.271 1.00 63.59 98 ASP A CA 1
ATOM 816 C C . ASP A 1 98 ? -12.659 8.276 17.802 1.00 63.59 98 ASP A C 1
ATOM 818 O O . ASP A 1 98 ? -12.940 8.335 19.002 1.00 63.59 98 ASP A O 1
ATOM 822 N N . ILE A 1 99 ? -13.242 9.090 16.913 1.00 61.69 99 ILE A N 1
ATOM 823 C CA . ILE A 1 99 ? -14.241 10.105 17.284 1.00 61.69 99 ILE A CA 1
ATOM 824 C C . ILE A 1 99 ? -15.497 9.443 17.871 1.00 61.69 99 ILE A C 1
ATOM 826 O O . ILE A 1 99 ? -16.009 9.878 18.907 1.00 61.69 99 ILE A O 1
ATOM 830 N N . GLY A 1 100 ? -16.005 8.380 17.244 1.00 60.12 100 GLY A N 1
ATOM 831 C CA . GLY A 1 100 ? -17.164 7.629 17.728 1.00 60.12 100 GLY A CA 1
ATOM 832 C C . GLY A 1 100 ? -16.925 6.992 19.100 1.00 60.12 100 GLY A C 1
ATOM 833 O O . GLY A 1 100 ? -17.792 7.057 19.975 1.00 60.12 100 GLY A O 1
ATOM 834 N N . ASN A 1 101 ? -15.730 6.444 19.320 1.00 58.38 101 ASN A N 1
ATOM 835 C CA . ASN A 1 101 ? -15.341 5.803 20.568 1.00 58.38 101 ASN A CA 1
ATOM 836 C C . ASN A 1 101 ? -15.104 6.827 21.690 1.00 58.38 101 ASN A C 1
ATOM 838 O O . ASN A 1 101 ? -15.582 6.626 22.804 1.00 58.38 101 ASN A O 1
ATOM 842 N N . LYS A 1 102 ? -14.484 7.980 21.397 1.00 57.94 102 LYS A N 1
ATOM 843 C CA . LYS A 1 102 ? -14.371 9.108 22.343 1.00 57.94 102 LYS A CA 1
ATOM 844 C C . LYS A 1 102 ? -15.733 9.664 22.747 1.00 57.94 102 LYS A C 1
ATOM 846 O O . LYS A 1 102 ? -15.943 9.976 23.917 1.00 57.94 102 LYS A O 1
ATOM 851 N N . ASN A 1 103 ? -16.673 9.765 21.807 1.00 57.31 103 ASN A N 1
ATOM 852 C CA . ASN A 1 103 ? -18.037 10.197 22.113 1.00 57.31 103 ASN A CA 1
ATOM 853 C C . ASN A 1 103 ? -18.793 9.159 22.956 1.00 57.31 103 ASN A C 1
ATOM 855 O O . ASN A 1 103 ? -19.481 9.538 23.903 1.00 57.31 103 ASN A O 1
ATOM 859 N N . ARG A 1 104 ? -18.614 7.858 22.682 1.00 54.84 104 ARG A N 1
ATOM 860 C CA . ARG A 1 104 ? -19.156 6.780 23.524 1.00 54.84 104 ARG A CA 1
ATOM 861 C C . ARG A 1 104 ? -18.564 6.793 24.932 1.00 54.84 104 ARG A C 1
ATOM 863 O O . ARG A 1 104 ? -19.333 6.762 25.888 1.00 54.84 104 ARG A O 1
ATOM 870 N N . ALA A 1 105 ? -17.247 6.922 25.072 1.00 56.22 105 ALA A N 1
ATOM 871 C CA . ALA A 1 105 ? -16.576 7.018 26.368 1.00 56.22 105 ALA A CA 1
ATOM 872 C C . ALA A 1 105 ? -17.077 8.225 27.183 1.00 56.22 105 ALA A C 1
ATOM 874 O O . ALA A 1 105 ? -17.538 8.041 28.306 1.00 56.22 105 ALA A O 1
ATOM 875 N N . LYS A 1 106 ? -17.136 9.422 26.577 1.00 55.62 106 LYS A N 1
ATOM 876 C CA . LYS A 1 106 ? -17.697 10.626 27.222 1.00 55.62 106 LYS A CA 1
ATOM 877 C C . LYS A 1 106 ? -19.168 10.476 27.604 1.00 55.62 106 LYS A C 1
ATOM 879 O O . LYS A 1 106 ? -19.593 10.995 28.634 1.00 55.62 106 LYS A O 1
ATOM 884 N N . SER A 1 107 ? -19.967 9.795 26.779 1.00 55.16 107 SER A N 1
ATOM 885 C CA . SER A 1 107 ? -21.359 9.515 27.133 1.00 55.16 107 SER A CA 1
ATOM 886 C C . SER A 1 107 ? -21.440 8.561 28.325 1.00 55.16 107 SER A C 1
ATOM 888 O O . SER A 1 107 ? -22.198 8.835 29.245 1.00 55.16 107 SER A O 1
ATOM 890 N N . ASN A 1 108 ? -20.596 7.526 28.383 1.00 55.97 108 ASN A N 1
ATOM 891 C CA . ASN A 1 108 ? -20.592 6.555 29.476 1.00 55.97 108 ASN A CA 1
ATOM 892 C C . ASN A 1 108 ? -20.158 7.177 30.815 1.00 55.97 108 ASN A C 1
ATOM 894 O O . ASN A 1 108 ? -20.743 6.855 31.842 1.00 55.97 108 ASN A O 1
ATOM 898 N N . GLU A 1 109 ? -19.215 8.126 30.817 1.00 57.00 109 GLU A N 1
ATOM 899 C CA . GLU A 1 109 ? -18.833 8.882 32.025 1.00 57.00 109 GLU A CA 1
ATOM 900 C C . GLU A 1 109 ? -19.992 9.721 32.587 1.00 57.00 109 GLU A C 1
ATOM 902 O O . GLU A 1 109 ? -20.158 9.826 33.801 1.00 57.00 109 GLU A O 1
ATOM 907 N N . LYS A 1 110 ? -20.857 10.263 31.717 1.00 55.06 110 LYS A N 1
ATOM 908 C CA . LYS A 1 110 ? -22.040 11.039 32.126 1.00 55.06 110 LYS A CA 1
ATOM 909 C C . LYS A 1 110 ? -23.125 10.176 32.793 1.00 55.06 110 LYS A C 1
ATOM 911 O O . LYS A 1 110 ? -23.941 10.713 33.539 1.00 55.06 110 LYS A O 1
ATOM 916 N N . TYR A 1 111 ? -23.127 8.862 32.549 1.00 52.34 111 TYR A N 1
ATOM 917 C CA . TYR A 1 111 ? -24.056 7.893 33.154 1.00 52.34 111 TYR A CA 1
ATOM 918 C C . TYR A 1 111 ? -23.385 6.953 34.173 1.00 52.34 111 TYR A C 1
ATOM 920 O O . TYR A 1 111 ? -24.081 6.168 34.808 1.00 52.34 111 TYR A O 1
ATOM 928 N N . ALA A 1 112 ? -22.070 7.056 34.401 1.00 53.59 112 ALA A N 1
ATOM 929 C CA . ALA A 1 112 ? -21.327 6.195 35.330 1.00 53.59 112 ALA A CA 1
ATOM 930 C C . ALA A 1 112 ? -21.752 6.353 36.805 1.00 53.59 112 ALA A C 1
ATOM 932 O O . ALA A 1 112 ? -21.495 5.470 37.618 1.00 53.59 112 ALA A O 1
ATOM 933 N N . GLY A 1 113 ? -22.422 7.459 37.151 1.00 51.62 113 GLY A N 1
ATOM 934 C CA . GLY A 1 113 ? -23.044 7.682 38.464 1.00 51.62 113 GLY A CA 1
ATOM 935 C C . GLY A 1 113 ? -24.541 7.356 38.524 1.00 51.62 113 GLY A C 1
ATOM 936 O O . GLY A 1 113 ? -25.141 7.444 39.591 1.00 51.62 113 GLY A O 1
ATOM 937 N N . LEU A 1 114 ? -25.163 6.986 37.403 1.00 52.47 114 LEU A N 1
ATOM 938 C CA . LEU A 1 114 ? -26.555 6.551 37.359 1.00 52.47 114 LEU A CA 1
ATOM 939 C C . LEU A 1 114 ? -26.571 5.025 37.443 1.00 52.47 114 LEU A C 1
ATOM 941 O O . LEU A 1 114 ? -26.848 4.330 36.469 1.00 52.47 114 LEU A O 1
ATOM 945 N N . GLN A 1 115 ? -26.259 4.505 38.632 1.00 49.09 115 GLN A N 1
ATOM 946 C CA . GLN A 1 115 ? -26.695 3.164 39.006 1.00 49.09 115 GLN A CA 1
ATOM 947 C C . GLN A 1 115 ? -28.224 3.183 38.908 1.00 49.09 115 GLN A C 1
ATOM 949 O O . GLN A 1 115 ? -28.901 3.781 39.745 1.00 49.09 115 GLN A O 1
ATOM 954 N N . ALA A 1 116 ? -28.779 2.611 37.840 1.00 51.69 116 ALA A N 1
ATOM 955 C CA . ALA A 1 116 ? -30.197 2.310 37.825 1.00 51.69 116 ALA A CA 1
ATOM 956 C C . ALA A 1 116 ? -30.400 1.284 38.950 1.00 51.69 116 ALA A C 1
ATOM 958 O O . ALA A 1 116 ? -29.768 0.227 38.886 1.00 51.69 116 ALA A O 1
ATOM 959 N N . PRO A 1 117 ? -31.190 1.574 40.000 1.00 51.59 117 PRO A N 1
ATOM 960 C CA . PRO A 1 117 ? -31.515 0.542 40.969 1.00 51.59 117 PRO A CA 1
ATOM 961 C C . PRO A 1 117 ? -32.140 -0.616 40.191 1.00 51.59 117 PRO A C 1
ATOM 963 O O . PRO A 1 117 ? -33.053 -0.394 39.390 1.00 51.59 117 PRO A O 1
ATOM 966 N N . GLU A 1 118 ? -31.612 -1.825 40.381 1.00 51.97 118 GLU A N 1
ATOM 967 C CA . GLU A 1 118 ? -32.199 -3.047 39.842 1.00 51.97 118 GLU A CA 1
ATOM 968 C C . GLU A 1 118 ? -33.653 -3.103 40.322 1.00 51.97 118 GLU A C 1
ATOM 970 O O . GLU A 1 118 ? -33.940 -3.391 41.484 1.00 51.97 118 GLU A O 1
ATOM 975 N N . ARG A 1 119 ? -34.597 -2.732 39.450 1.00 45.19 119 ARG A N 1
ATOM 976 C CA . ARG A 1 119 ? -36.015 -2.928 39.728 1.00 45.19 119 ARG A CA 1
ATOM 977 C C . ARG A 1 119 ? -36.262 -4.425 39.657 1.00 45.19 119 ARG A C 1
ATOM 979 O O . ARG A 1 119 ? -36.321 -4.987 38.566 1.00 45.19 119 ARG A O 1
ATOM 986 N N . SER A 1 120 ? -36.433 -5.035 40.824 1.00 47.78 120 SER A N 1
ATOM 987 C CA . SER A 1 120 ? -37.055 -6.343 40.984 1.00 47.78 120 SER A CA 1
ATOM 988 C C . SER A 1 120 ? -38.295 -6.443 40.078 1.00 47.78 120 SER A C 1
ATOM 990 O O . SER A 1 120 ? -39.159 -5.561 40.147 1.00 47.78 120 SER A O 1
ATOM 992 N N . PRO A 1 121 ? -38.409 -7.467 39.217 1.00 47.59 121 PRO A N 1
ATOM 993 C CA . PRO A 1 121 ? -39.532 -7.622 38.296 1.00 47.59 121 PRO A CA 1
ATOM 994 C C . PRO A 1 121 ? -40.774 -8.202 38.998 1.00 47.59 121 PRO A C 1
ATOM 996 O O . PRO A 1 121 ? -41.312 -9.207 38.553 1.00 47.59 121 PRO A O 1
ATOM 999 N N . ASP A 1 122 ? -41.237 -7.587 40.092 1.00 50.84 122 ASP A N 1
ATOM 1000 C CA . ASP A 1 122 ? -42.376 -8.108 40.870 1.00 50.84 122 ASP A CA 1
ATOM 1001 C C . ASP A 1 122 ? -43.314 -6.999 41.382 1.00 50.84 122 ASP A C 1
ATOM 1003 O O . ASP A 1 122 ? -43.545 -6.834 42.575 1.00 50.84 122 ASP A O 1
ATOM 1007 N N . ALA A 1 123 ? -43.822 -6.158 40.475 1.00 48.97 123 ALA A N 1
ATOM 1008 C CA . ALA A 1 123 ? -44.878 -5.197 40.821 1.00 48.97 123 ALA A CA 1
ATOM 1009 C C . ALA A 1 123 ? -45.685 -4.718 39.603 1.00 48.97 123 ALA A C 1
ATOM 1011 O O . ALA A 1 123 ? -45.923 -3.520 39.441 1.00 48.97 123 ALA A O 1
ATOM 1012 N N . TYR A 1 124 ? -46.093 -5.624 38.712 1.00 47.34 124 TYR A N 1
ATOM 1013 C CA . TYR A 1 124 ? -47.024 -5.254 37.641 1.00 47.34 124 TYR A CA 1
ATOM 1014 C C . TYR A 1 124 ? -48.054 -6.342 37.367 1.00 47.34 124 TYR A C 1
ATOM 1016 O O . TYR A 1 124 ? -48.109 -6.909 36.289 1.00 47.34 124 TYR A O 1
ATOM 1024 N N . LEU A 1 125 ? -48.883 -6.626 38.365 1.00 54.00 125 LEU A N 1
ATOM 1025 C CA . LEU A 1 125 ?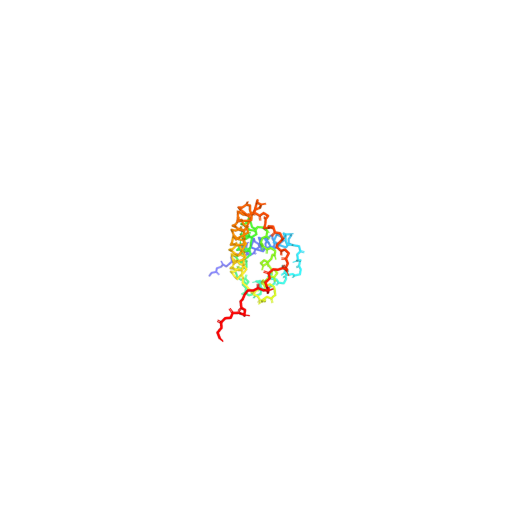 -50.260 -7.071 38.171 1.00 54.00 125 LEU A CA 1
ATOM 1026 C C . LEU A 1 125 ? -50.940 -6.913 39.531 1.00 54.00 125 LEU A C 1
ATOM 1028 O O . LEU A 1 125 ? -50.569 -7.629 40.441 1.00 54.00 125 LEU A O 1
ATOM 1032 N N . HIS A 1 126 ? -51.825 -5.929 39.695 1.00 52.50 126 HIS A N 1
ATOM 1033 C CA . HIS A 1 126 ? -52.967 -5.907 40.636 1.00 52.50 126 HIS A CA 1
ATOM 1034 C C . HIS A 1 126 ? -53.493 -4.468 40.806 1.00 52.50 126 HIS A C 1
ATOM 1036 O O . HIS A 1 126 ? -53.528 -3.931 41.901 1.00 52.50 126 HIS A O 1
ATOM 1042 N N . VAL A 1 127 ? -53.891 -3.832 39.701 1.00 56.84 127 VAL A N 1
ATOM 1043 C CA . VAL A 1 127 ? -54.807 -2.672 39.611 1.00 56.84 127 VAL A CA 1
ATOM 1044 C C . VAL A 1 127 ? -55.114 -2.544 38.107 1.00 56.84 127 VAL A C 1
ATOM 1046 O O . VAL A 1 127 ? -54.194 -2.351 37.332 1.00 56.84 127 VAL A O 1
ATOM 1049 N N . LEU A 1 128 ? -56.296 -2.745 37.526 1.00 57.00 128 LEU A N 1
ATOM 1050 C CA . LEU A 1 128 ? -57.678 -2.607 37.956 1.00 57.00 128 LEU A CA 1
ATOM 1051 C C . LEU A 1 128 ? -58.551 -3.577 37.130 1.00 57.00 128 LEU A C 1
ATOM 1053 O O . LEU A 1 128 ? -58.706 -3.415 35.923 1.00 57.00 128 LEU A O 1
ATOM 1057 N N . SER A 1 129 ? -59.167 -4.563 37.771 1.00 49.81 129 SER A N 1
ATOM 1058 C CA . SER A 1 129 ? -60.414 -5.166 37.282 1.00 49.81 129 SER A CA 1
ATOM 1059 C C . SER A 1 129 ? -61.378 -5.165 38.453 1.00 49.81 129 SER A C 1
ATOM 1061 O O . SER A 1 129 ? -61.508 -6.133 39.194 1.00 49.81 129 SER A O 1
ATOM 1063 N N . GLY A 1 130 ? -61.961 -3.992 38.671 1.00 48.06 130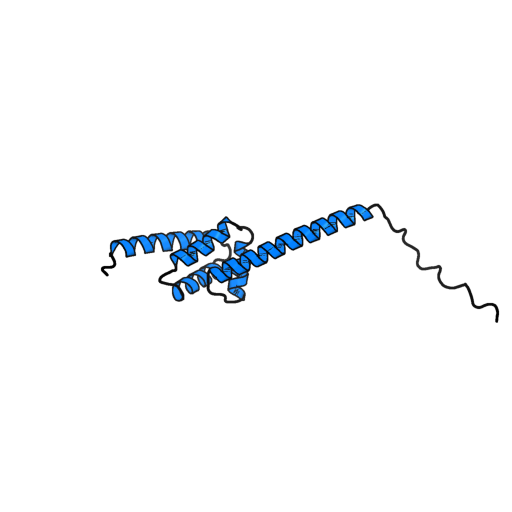 GLY A N 1
ATOM 1064 C CA . GLY A 1 130 ? -62.997 -3.743 39.655 1.00 48.06 130 GLY A CA 1
ATOM 1065 C C . GLY A 1 130 ? -63.770 -2.498 39.242 1.00 48.06 130 GLY A C 1
ATOM 1066 O O . GLY A 1 130 ? -63.241 -1.396 39.352 1.00 48.06 130 GLY A O 1
ATOM 1067 N N . GLY A 1 131 ? -65.003 -2.699 38.772 1.00 45.81 131 GLY A N 1
ATOM 1068 C CA . GLY A 1 131 ? -66.022 -1.654 38.650 1.00 45.81 131 GLY A CA 1
ATOM 1069 C C . GLY A 1 131 ? -66.496 -1.377 37.225 1.00 45.81 131 GLY A C 1
ATOM 1070 O O . GLY A 1 131 ? -65.976 -0.473 36.576 1.00 45.81 131 GLY A O 1
ATOM 1071 N N . GLY A 1 132 ? -67.515 -2.122 36.790 1.00 38.59 132 GLY A N 1
ATOM 1072 C CA . GLY A 1 132 ? -68.292 -1.909 35.568 1.00 38.59 132 GLY A CA 1
ATOM 1073 C C . GLY A 1 132 ? -69.274 -3.043 35.356 1.00 38.59 132 GLY A C 1
ATOM 1074 O O . GLY A 1 132 ? -68.868 -4.012 34.684 1.00 38.59 132 GLY A O 1
#

Sequence (132 aa):
MVIDPDHRIKNRSKRDGLIREIEDFFSDKEAVTWFINKLEARYSRYIIDQLKVMKRVMIEHPTIAEDALRKVYDLKLTSANDYRDVAMSISIEQDRNDIGNKNRAKSNEKYAGLQAPERSPDAYLHVLSGGG

Foldseek 3Di:
DDPDPVNVVVVVVLLVVLLVVQCVLEPPNPLSVVQLVLLCVVPVPCSSVQSVLLVVLCVVPVPLSRVLSVVCSVVVPHTSVSSVVSSVVVVVVVVVVVVVVVVVVVVCVVCVPVPPPPPDPPPPDDDDDDDD

pLDDT: mean 77.28, std 18.23, range [37.78, 94.62]

Radius of gyration: 28.16 Å; chains: 1; bounding box: 92×24×70 Å

Organism: NCBI:txid632773